Protein AF-A0A960QSA9-F1 (afdb_monomer_lite)

Foldseek 3Di:
DPPPLDDPLCVCVVPVDQKDALVRSCVVVVDDSVVVCVSVVVCVVVVQWDAPPVRRMIGGDPVVVVVVVVVVVVVD

Secondary structure (DSSP, 8-state):
-------GGGHHHHS--SEEEHHHHHHHHT--HHHHHHHHHHHHHTTSEEEETTTTEEEE-HHHHHHHHHHHHHT-

Radius of gyration: 12.11 Å; chains: 1; bounding box: 24×31×34 Å

pLDDT: mean 74.69, std 12.39, range [39.62, 87.5]

Structure (mmCIF, N/CA/C/O backbone):
data_AF-A0A960QSA9-F1
#
_entry.id   AF-A0A960QSA9-F1
#
loop_
_atom_site.group_PDB
_atom_site.id
_atom_site.type_symbol
_atom_site.label_atom_id
_atom_site.label_alt_id
_atom_site.label_comp_id
_atom_site.label_asym_id
_atom_site.label_entity_id
_atom_site.label_seq_id
_atom_site.pdbx_PDB_ins_code
_atom_site.Cartn_x
_atom_site.Cartn_y
_atom_site.Cartn_z
_atom_site.occupancy
_atom_site.B_iso_or_equiv
_atom_site.auth_seq_id
_atom_site.auth_comp_id
_atom_site.auth_asym_id
_atom_site.auth_atom_id
_atom_site.pdbx_PDB_model_num
ATOM 1 N N . MET A 1 1 ? -5.763 -20.517 -5.740 1.00 39.62 1 MET A N 1
ATOM 2 C CA . MET A 1 1 ? -6.067 -19.086 -5.932 1.00 39.62 1 MET A CA 1
ATOM 3 C C . MET A 1 1 ? -4.726 -18.448 -6.184 1.00 39.62 1 MET A C 1
ATOM 5 O O . MET A 1 1 ? -3.844 -18.708 -5.381 1.00 39.62 1 MET A O 1
ATOM 9 N N . SER A 1 2 ? -4.510 -17.814 -7.338 1.00 42.31 2 SER A N 1
ATOM 10 C CA . SER A 1 2 ? -3.222 -17.168 -7.595 1.00 42.31 2 SER A CA 1
ATOM 11 C C . SER A 1 2 ? -2.959 -16.183 -6.470 1.00 42.31 2 SER A C 1
ATOM 13 O O . SER A 1 2 ? -3.877 -15.450 -6.095 1.00 42.31 2 SER A O 1
ATOM 15 N N . ASP A 1 3 ? -1.740 -16.207 -5.947 1.00 40.22 3 ASP A N 1
ATOM 16 C CA . ASP A 1 3 ? -1.175 -15.191 -5.074 1.00 40.22 3 ASP A CA 1
ATOM 17 C C . ASP A 1 3 ? -1.160 -13.859 -5.840 1.00 40.22 3 ASP A C 1
ATOM 19 O O . ASP A 1 3 ? -0.121 -13.394 -6.300 1.00 40.22 3 ASP A O 1
ATOM 23 N N . GLU A 1 4 ? -2.334 -13.265 -6.081 1.00 45.53 4 GLU A N 1
ATOM 24 C CA . GLU A 1 4 ? -2.424 -11.853 -6.406 1.00 45.53 4 GLU A CA 1
ATOM 25 C C . GLU A 1 4 ? -1.929 -11.157 -5.155 1.00 45.53 4 GLU A C 1
ATOM 27 O O . GLU A 1 4 ? -2.692 -10.893 -4.226 1.00 45.53 4 GLU A O 1
ATOM 32 N N . THR A 1 5 ? -0.614 -10.950 -5.114 1.00 49.69 5 THR A N 1
ATOM 33 C CA . THR A 1 5 ? 0.041 -10.094 -4.151 1.00 49.69 5 THR A CA 1
ATOM 34 C C . THR A 1 5 ? -0.789 -8.826 -4.114 1.00 49.69 5 THR A C 1
ATOM 36 O O . THR A 1 5 ? -1.005 -8.140 -5.118 1.00 49.69 5 THR A O 1
ATOM 39 N N . PHE A 1 6 ? -1.436 -8.652 -2.978 1.00 52.84 6 PHE A N 1
ATOM 40 C CA . PHE A 1 6 ? -2.484 -7.686 -2.807 1.00 52.84 6 PHE A CA 1
ATOM 41 C C . PHE A 1 6 ? -1.815 -6.328 -2.715 1.00 52.84 6 PHE A C 1
ATOM 43 O O . PHE A 1 6 ? -1.272 -5.952 -1.684 1.00 52.84 6 PHE A O 1
ATOM 50 N N . TYR A 1 7 ? -1.774 -5.632 -3.839 1.00 60.06 7 TYR A N 1
ATOM 51 C CA . TYR A 1 7 ? -1.018 -4.405 -3.941 1.00 60.06 7 TYR A CA 1
ATOM 52 C C . TYR A 1 7 ? -1.936 -3.209 -3.740 1.00 60.06 7 TYR A C 1
ATOM 54 O O . TYR A 1 7 ? -2.657 -2.794 -4.654 1.00 60.06 7 TYR A O 1
ATOM 62 N N . LEU A 1 8 ? -1.887 -2.648 -2.533 1.00 60.53 8 LEU A N 1
ATOM 63 C CA . LEU A 1 8 ? -2.571 -1.417 -2.141 1.00 60.53 8 LEU A CA 1
ATOM 64 C C . LEU A 1 8 ? -2.326 -0.261 -3.112 1.00 60.53 8 LEU A C 1
ATOM 66 O O . LEU A 1 8 ? -3.217 0.558 -3.339 1.00 60.53 8 LEU A O 1
ATOM 70 N N . TYR A 1 9 ? -1.166 -0.248 -3.775 1.00 62.91 9 TYR A N 1
ATOM 71 C CA . TYR A 1 9 ? -0.863 0.736 -4.804 1.00 62.91 9 TYR A CA 1
ATOM 72 C C . TYR A 1 9 ? -1.872 0.742 -5.974 1.00 62.91 9 TYR A C 1
ATOM 74 O O . TYR A 1 9 ? -1.964 1.728 -6.704 1.00 62.91 9 TYR A O 1
ATOM 82 N N . ARG A 1 10 ? -2.641 -0.341 -6.202 1.00 63.53 10 ARG A N 1
ATOM 83 C CA . ARG A 1 10 ? -3.656 -0.404 -7.273 1.00 63.53 10 ARG A CA 1
ATOM 84 C C . ARG A 1 10 ? -4.821 0.559 -7.024 1.00 63.53 10 ARG A C 1
ATOM 86 O O . ARG A 1 10 ? -5.519 0.901 -7.979 1.00 63.53 10 ARG A O 1
ATOM 93 N N . LEU A 1 11 ? -5.010 1.040 -5.793 1.00 68.19 11 LEU A N 1
ATOM 94 C CA . LEU A 1 11 ? -5.937 2.139 -5.511 1.00 68.19 11 LEU A CA 1
ATOM 95 C C . LEU A 1 11 ? -5.560 3.403 -6.290 1.00 68.19 11 LEU A C 1
ATOM 97 O O . LEU A 1 11 ? -6.434 4.009 -6.907 1.00 68.19 11 LEU A O 1
ATOM 101 N N . PHE A 1 12 ? -4.263 3.717 -6.379 1.00 65.00 12 PHE A N 1
ATOM 102 C CA . PHE A 1 12 ? -3.756 4.845 -7.168 1.00 65.00 12 PHE A CA 1
ATOM 103 C C . PHE A 1 12 ? -3.945 4.658 -8.688 1.00 65.00 12 PHE A C 1
ATOM 105 O O . PHE A 1 12 ? -3.883 5.626 -9.445 1.00 65.00 12 PHE A O 1
ATOM 112 N N . LEU A 1 13 ? -4.172 3.423 -9.163 1.00 63.47 13 LEU A N 1
ATOM 113 C CA . LEU A 1 13 ? -4.485 3.143 -10.572 1.00 63.47 13 LEU A CA 1
ATOM 114 C C . LEU A 1 13 ? -5.975 3.264 -10.892 1.00 63.47 13 LEU A C 1
ATOM 116 O O . LEU A 1 13 ? -6.319 3.704 -11.990 1.00 63.47 13 LEU A O 1
ATOM 120 N N . LYS A 1 14 ? -6.851 2.808 -9.986 1.00 63.06 14 LYS A N 1
ATOM 121 C CA . LYS A 1 14 ? -8.308 2.829 -10.202 1.00 63.06 14 LYS A CA 1
ATOM 122 C C . LYS A 1 14 ? -8.871 4.244 -10.143 1.00 63.06 14 LYS A C 1
ATOM 124 O O . LYS A 1 14 ? -9.759 4.567 -10.926 1.00 63.06 14 LYS A O 1
ATOM 129 N N . GLU A 1 15 ? -8.330 5.076 -9.262 1.00 63.66 15 GLU A N 1
ATOM 130 C CA . GLU A 1 15 ? -8.618 6.503 -9.206 1.00 63.66 15 GLU A CA 1
ATOM 131 C C . GLU A 1 15 ? -7.277 7.243 -9.194 1.00 63.66 15 GLU A C 1
ATOM 133 O O . GLU A 1 15 ? -6.451 6.931 -8.338 1.00 63.66 15 GLU A O 1
ATOM 138 N N . PRO A 1 16 ? -7.018 8.189 -10.122 1.00 63.62 16 PRO A N 1
ATOM 139 C CA . PRO A 1 16 ? -5.756 8.920 -10.188 1.00 63.62 16 PRO A CA 1
ATOM 140 C C . PRO A 1 16 ? -5.652 9.886 -9.005 1.00 63.62 16 PRO A C 1
ATOM 142 O O . PRO A 1 16 ? -5.888 11.088 -9.109 1.00 63.62 16 PRO A O 1
ATOM 145 N N . LYS A 1 17 ? -5.328 9.319 -7.852 1.00 68.75 17 LYS A N 1
ATOM 146 C CA . LYS A 1 17 ? -5.046 9.990 -6.596 1.00 68.75 17 LYS A CA 1
ATOM 147 C C . LYS A 1 17 ? -3.577 9.746 -6.282 1.00 68.75 17 LYS A C 1
ATOM 149 O O . LYS A 1 17 ? -3.000 8.753 -6.711 1.00 68.75 17 LYS A O 1
ATOM 154 N N . VAL A 1 18 ? -2.967 10.662 -5.543 1.00 71.19 18 VAL A N 1
ATOM 155 C CA . VAL A 1 18 ? -1.603 10.493 -5.010 1.00 71.19 18 VAL A CA 1
ATOM 156 C C . VAL A 1 18 ? -1.615 10.185 -3.515 1.00 71.19 18 VAL A C 1
ATOM 158 O O . VAL A 1 18 ? -0.562 9.918 -2.945 1.00 71.19 18 VAL A O 1
ATOM 161 N N . THR A 1 19 ? -2.807 10.192 -2.907 1.00 83.12 19 THR A N 1
ATOM 162 C CA . THR A 1 19 ? -3.055 9.960 -1.483 1.00 83.12 19 THR A CA 1
ATOM 163 C C . THR A 1 19 ? -4.212 8.990 -1.268 1.00 83.12 19 THR A C 1
ATOM 165 O O . THR A 1 19 ? -5.201 9.070 -2.000 1.00 83.12 19 THR A O 1
ATOM 168 N N . VAL A 1 20 ? -4.114 8.139 -0.247 1.00 83.12 20 VAL A N 1
ATOM 169 C CA . VAL A 1 20 ? -5.215 7.297 0.258 1.00 83.12 20 VAL A CA 1
ATOM 170 C C . VAL A 1 20 ? -5.195 7.249 1.786 1.00 83.12 20 VAL A C 1
ATOM 172 O O . VAL A 1 20 ? -4.122 7.348 2.380 1.00 83.12 20 VAL A O 1
ATOM 175 N N . THR A 1 21 ? -6.349 7.091 2.431 1.00 85.69 21 THR A N 1
ATOM 176 C CA . THR A 1 21 ? -6.450 6.912 3.894 1.00 85.69 21 THR A CA 1
ATOM 177 C C . THR A 1 21 ? -6.715 5.461 4.289 1.00 85.69 21 THR A C 1
ATOM 179 O O . THR A 1 21 ? -7.194 4.662 3.482 1.00 85.69 21 THR A O 1
ATOM 182 N N . ASP A 1 22 ? -6.462 5.121 5.557 1.00 82.31 22 ASP A N 1
ATOM 183 C CA . ASP A 1 22 ? -6.824 3.811 6.122 1.00 82.31 22 ASP A CA 1
ATOM 184 C C . ASP A 1 22 ? -8.305 3.450 5.890 1.00 82.31 22 ASP A C 1
ATOM 186 O O . ASP A 1 22 ? -8.634 2.302 5.584 1.00 82.31 22 ASP A O 1
ATOM 190 N N . GLU A 1 23 ? -9.202 4.431 6.023 1.00 82.19 23 GLU A N 1
ATOM 191 C CA . GLU A 1 23 ? -10.643 4.245 5.840 1.00 82.19 23 GLU A CA 1
ATOM 192 C C . GLU A 1 23 ? -10.993 3.949 4.377 1.00 82.19 23 GLU A C 1
ATOM 194 O O . GLU A 1 23 ? -11.750 3.019 4.097 1.00 82.19 23 GLU A O 1
ATOM 199 N N . GLU A 1 24 ? -10.414 4.694 3.429 1.00 81.00 24 GLU A N 1
ATOM 200 C CA . GLU A 1 24 ? -10.610 4.445 1.996 1.00 81.00 24 GLU A CA 1
ATOM 201 C C . GLU A 1 24 ? -10.146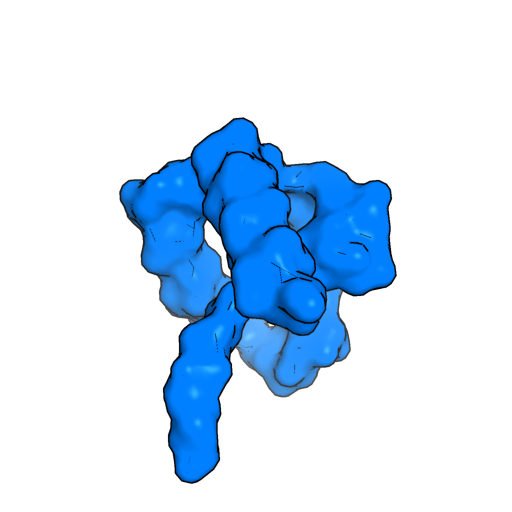 3.037 1.614 1.00 81.00 24 GLU A C 1
ATOM 203 O O . GLU A 1 24 ? -10.851 2.313 0.908 1.00 81.00 24 GLU A O 1
ATOM 208 N N . ILE A 1 25 ? -8.989 2.620 2.129 1.00 80.38 25 ILE A N 1
ATOM 209 C CA . ILE A 1 25 ? -8.451 1.282 1.899 1.00 80.38 25 ILE A CA 1
ATOM 210 C C . ILE A 1 25 ? -9.392 0.222 2.480 1.00 80.38 25 ILE A C 1
ATOM 212 O O . ILE A 1 25 ? -9.788 -0.709 1.772 1.00 80.38 25 ILE A O 1
ATOM 216 N N . GLY A 1 26 ? -9.757 0.351 3.758 1.00 78.56 26 GLY A N 1
ATOM 217 C CA . GLY A 1 26 ? -10.641 -0.596 4.434 1.00 78.56 26 GLY A CA 1
ATOM 218 C C . GLY A 1 26 ? -11.972 -0.756 3.698 1.00 78.56 26 GLY A C 1
ATOM 219 O O . GLY A 1 26 ? -12.435 -1.880 3.503 1.00 78.56 26 GLY A O 1
ATOM 220 N N . ASN A 1 27 ? -12.533 0.348 3.200 1.00 80.81 27 ASN A N 1
ATOM 221 C CA . ASN A 1 27 ? -13.787 0.365 2.450 1.00 80.81 27 ASN A CA 1
ATOM 222 C C . ASN A 1 27 ? -13.683 -0.305 1.075 1.00 80.81 27 ASN A C 1
ATOM 224 O O . ASN A 1 27 ? -14.574 -1.068 0.704 1.00 80.81 27 ASN A O 1
ATOM 228 N N . VAL A 1 28 ? -12.613 -0.055 0.312 1.00 77.75 28 VAL A N 1
ATOM 229 C CA . VAL A 1 28 ? -12.452 -0.663 -1.024 1.00 77.75 28 VAL A CA 1
ATOM 230 C C . VAL A 1 28 ? -12.266 -2.174 -0.931 1.00 77.75 28 VAL A C 1
ATOM 232 O O . VAL A 1 28 ? -12.726 -2.918 -1.800 1.00 77.75 28 VAL A O 1
ATOM 235 N N . TYR A 1 29 ? -11.597 -2.629 0.121 1.00 74.38 29 TYR A N 1
ATOM 236 C CA . TYR A 1 29 ? -11.177 -4.015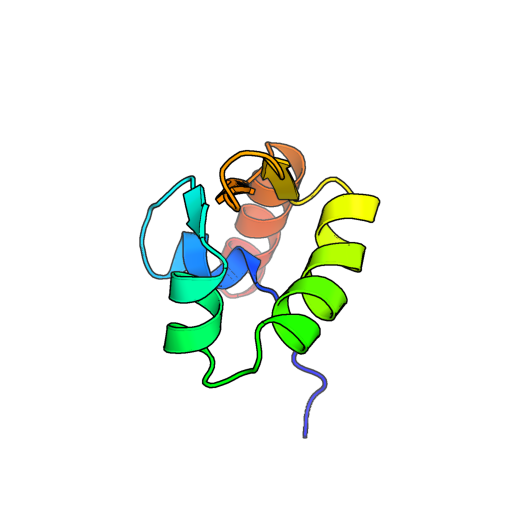 0.242 1.00 74.38 29 TYR A CA 1
ATOM 237 C C . TYR A 1 29 ? -11.993 -4.843 1.237 1.00 74.38 29 TYR A C 1
ATOM 239 O O . TYR A 1 29 ? -11.834 -6.062 1.282 1.00 74.38 29 TYR A O 1
ATOM 247 N N . GLY A 1 30 ? -12.873 -4.214 2.018 1.00 81.44 30 GLY A N 1
ATOM 248 C CA . GLY A 1 30 ? -13.667 -4.887 3.047 1.00 81.44 30 GLY A CA 1
ATOM 249 C C . GLY A 1 30 ? -12.806 -5.537 4.135 1.00 81.44 30 GLY A C 1
ATOM 250 O O . GLY A 1 30 ? -13.169 -6.594 4.653 1.00 81.44 30 GLY A O 1
ATOM 251 N N . ILE A 1 31 ? -11.647 -4.949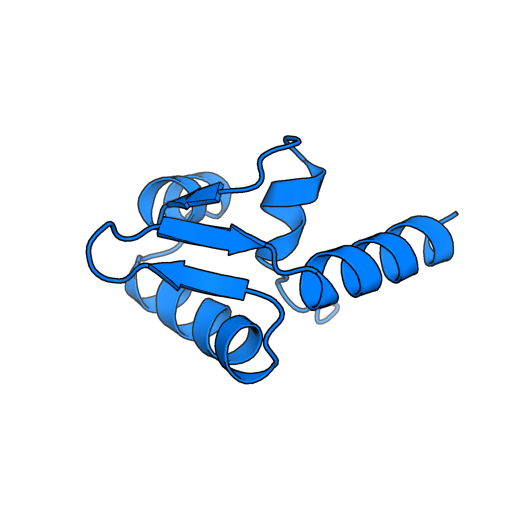 4.448 1.00 81.94 31 ILE A N 1
ATOM 252 C CA . ILE A 1 31 ? -10.690 -5.468 5.436 1.00 81.94 31 ILE A CA 1
ATOM 253 C C . ILE A 1 31 ? -10.611 -4.564 6.667 1.00 81.94 31 ILE A C 1
ATOM 255 O O . ILE A 1 31 ? -10.923 -3.377 6.611 1.00 81.94 31 ILE A O 1
ATOM 259 N N . SER A 1 32 ? -10.186 -5.141 7.793 1.00 83.25 32 SER A N 1
ATOM 260 C CA . SER A 1 32 ? -9.940 -4.388 9.022 1.00 83.25 32 SER A CA 1
ATOM 261 C C . SER A 1 32 ? -8.721 -3.475 8.886 1.00 83.25 32 SER A C 1
ATOM 263 O O . SER A 1 32 ? -7.781 -3.780 8.153 1.00 83.25 32 SER A O 1
ATOM 265 N N . LEU A 1 33 ? -8.706 -2.395 9.670 1.00 80.31 33 LEU A N 1
ATOM 266 C CA . LEU A 1 33 ? -7.582 -1.456 9.763 1.00 80.31 33 LEU A CA 1
ATOM 267 C C . LEU A 1 33 ? -6.251 -2.158 10.087 1.00 80.31 33 LEU A C 1
ATOM 269 O O . LEU A 1 33 ? -5.211 -1.838 9.531 1.00 80.31 33 LEU A O 1
ATOM 273 N N . GLU A 1 34 ? -6.290 -3.167 10.955 1.00 82.94 34 GLU A N 1
ATOM 274 C CA . GLU A 1 34 ? -5.109 -3.946 11.339 1.00 82.94 34 GLU A CA 1
ATOM 275 C C . GLU A 1 34 ? -4.500 -4.694 10.141 1.00 82.94 34 GLU A C 1
ATOM 277 O O . GLU A 1 34 ? -3.286 -4.684 9.952 1.00 82.94 34 GLU A O 1
ATOM 282 N N . LYS A 1 35 ? -5.349 -5.241 9.258 1.00 80.75 35 LYS A N 1
ATOM 283 C CA . LYS A 1 35 ? -4.907 -5.848 7.994 1.00 80.75 35 LYS A CA 1
ATOM 284 C C . LYS A 1 35 ? -4.372 -4.820 7.005 1.00 80.75 35 LYS A C 1
ATOM 286 O O . LYS A 1 35 ? -3.433 -5.121 6.279 1.00 80.75 35 LYS A O 1
ATOM 291 N N . VAL A 1 36 ? -4.949 -3.617 6.967 1.00 79.94 36 VAL A N 1
ATOM 292 C CA . VAL A 1 36 ? -4.427 -2.518 6.139 1.00 79.94 36 VAL A CA 1
ATOM 293 C C . VAL A 1 36 ? -2.980 -2.208 6.522 1.00 79.94 36 VAL A C 1
ATOM 295 O O . VAL A 1 36 ? -2.115 -2.161 5.650 1.00 79.94 36 VAL A O 1
ATOM 298 N N . GLN A 1 37 ? -2.708 -2.077 7.820 1.00 79.56 37 GLN A N 1
ATOM 299 C CA . GLN A 1 37 ? -1.370 -1.795 8.345 1.00 79.56 37 GLN A CA 1
ATOM 300 C C . GLN A 1 37 ? -0.374 -2.925 8.043 1.00 79.56 37 GLN A C 1
ATOM 302 O O . GLN A 1 37 ? 0.759 -2.651 7.652 1.00 79.56 37 GLN A O 1
ATOM 307 N N . GLU A 1 38 ? -0.794 -4.188 8.174 1.00 82.06 38 GLU A N 1
ATOM 308 C CA . GLU A 1 38 ? 0.042 -5.351 7.845 1.00 82.06 38 GLU A CA 1
ATOM 309 C C . GLU A 1 38 ? 0.451 -5.361 6.364 1.00 82.06 38 GLU A C 1
ATOM 311 O O . GLU A 1 38 ? 1.622 -5.561 6.045 1.00 82.06 38 GLU A O 1
ATOM 316 N N . TYR A 1 39 ? -0.485 -5.080 5.453 1.00 76.50 39 TYR A N 1
ATOM 317 C CA . TYR A 1 39 ? -0.188 -5.047 4.021 1.00 76.50 39 TYR A CA 1
ATOM 318 C C . TYR A 1 39 ? 0.643 -3.830 3.607 1.00 76.50 39 TYR A C 1
ATOM 320 O O . TYR A 1 39 ? 1.527 -3.947 2.759 1.00 76.50 39 TYR A O 1
ATOM 328 N N . LEU A 1 40 ? 0.404 -2.672 4.225 1.00 80.12 40 LEU A N 1
ATOM 329 C CA . LEU A 1 40 ? 1.178 -1.462 3.959 1.00 80.12 40 LEU A CA 1
ATOM 330 C C . LEU A 1 40 ? 2.607 -1.536 4.495 1.00 80.12 40 LEU A C 1
ATOM 332 O O . LEU A 1 40 ? 3.476 -0.844 3.971 1.00 80.12 40 LEU A O 1
ATOM 336 N N . ALA A 1 41 ? 2.880 -2.363 5.507 1.00 83.12 41 ALA A N 1
ATOM 337 C CA . ALA A 1 41 ? 4.210 -2.473 6.098 1.00 83.12 41 ALA A CA 1
ATOM 338 C C . ALA A 1 41 ? 5.283 -2.824 5.055 1.00 83.12 41 ALA A C 1
ATOM 340 O O . ALA A 1 41 ? 6.329 -2.176 5.021 1.00 83.12 41 ALA A O 1
ATOM 341 N N . ALA A 1 42 ? 4.997 -3.777 4.162 1.00 80.31 42 ALA A N 1
ATOM 342 C CA . ALA A 1 42 ? 5.917 -4.176 3.098 1.00 80.31 42 ALA A CA 1
ATOM 343 C C . ALA A 1 42 ? 6.113 -3.065 2.049 1.00 80.31 42 ALA A C 1
ATOM 345 O O . ALA A 1 42 ? 7.236 -2.801 1.613 1.00 80.31 42 ALA A O 1
ATOM 346 N N . ASP A 1 43 ? 5.040 -2.369 1.668 1.00 81.94 43 ASP A N 1
ATOM 347 C CA . ASP A 1 43 ? 5.106 -1.263 0.704 1.00 81.94 43 ASP A CA 1
ATOM 348 C C . ASP A 1 43 ? 5.844 -0.038 1.282 1.00 81.94 43 ASP A C 1
ATOM 350 O O . ASP A 1 43 ? 6.530 0.681 0.552 1.00 81.94 43 ASP A O 1
ATOM 354 N N . ILE A 1 44 ? 5.756 0.189 2.596 1.00 85.00 44 ILE A N 1
ATOM 355 C CA . ILE A 1 44 ? 6.511 1.230 3.308 1.00 85.00 44 ILE A CA 1
ATOM 356 C C . ILE A 1 44 ? 7.990 0.843 3.421 1.00 85.00 44 ILE A C 1
ATOM 358 O O . ILE A 1 44 ? 8.860 1.663 3.134 1.00 85.00 44 ILE A O 1
ATOM 362 N N . GLU A 1 45 ? 8.290 -0.401 3.804 1.00 85.75 45 GLU A N 1
ATOM 363 C CA . GLU A 1 45 ? 9.665 -0.903 3.945 1.00 85.75 45 GLU A CA 1
ATOM 364 C C . GLU A 1 45 ? 10.431 -0.867 2.615 1.00 85.75 45 GLU A C 1
ATOM 366 O O . GLU A 1 45 ? 11.600 -0.486 2.567 1.00 85.75 45 GLU A O 1
ATOM 371 N N . THR A 1 46 ? 9.754 -1.201 1.517 1.00 82.44 46 THR A N 1
ATOM 372 C CA . THR A 1 46 ? 10.318 -1.160 0.158 1.00 82.44 46 THR A CA 1
ATOM 373 C C . THR A 1 46 ? 10.340 0.243 -0.455 1.00 82.44 46 THR A C 1
ATOM 375 O O . THR A 1 46 ? 10.863 0.430 -1.554 1.00 82.44 46 THR A O 1
ATOM 378 N N . GLY A 1 47 ? 9.789 1.242 0.241 1.00 85.06 47 GLY A N 1
ATOM 379 C CA . GLY A 1 47 ? 9.736 2.627 -0.217 1.00 85.06 47 GLY A CA 1
ATOM 380 C C . GLY A 1 47 ? 8.749 2.872 -1.358 1.00 85.06 47 GLY A C 1
ATOM 381 O O . GLY A 1 47 ? 8.829 3.918 -2.000 1.00 85.06 47 GLY A O 1
ATOM 382 N N . MET A 1 48 ? 7.822 1.949 -1.629 1.00 83.44 48 MET A N 1
ATOM 383 C CA . MET A 1 48 ? 6.743 2.140 -2.606 1.00 83.44 48 MET A CA 1
ATOM 384 C C . MET A 1 48 ? 5.699 3.150 -2.114 1.00 83.44 48 MET A C 1
ATOM 386 O O . MET A 1 48 ? 5.150 3.915 -2.911 1.00 83.44 48 MET A O 1
ATOM 390 N N . ILE A 1 49 ? 5.459 3.185 -0.803 1.00 86.06 49 ILE A N 1
ATOM 391 C CA . ILE A 1 49 ? 4.489 4.069 -0.157 1.00 86.06 49 ILE A CA 1
ATOM 392 C C . ILE A 1 49 ? 5.170 4.859 0.963 1.00 86.06 49 ILE A C 1
ATOM 394 O O . ILE A 1 49 ? 5.941 4.317 1.750 1.00 86.06 49 ILE A O 1
ATOM 398 N N . PHE A 1 50 ? 4.858 6.149 1.060 1.00 87.50 50 PHE A N 1
ATOM 399 C CA . PHE A 1 50 ? 5.218 6.981 2.203 1.00 87.50 50 PHE A CA 1
ATOM 400 C C . PHE A 1 50 ? 4.005 7.155 3.119 1.00 87.50 50 PHE A C 1
ATOM 402 O O . PHE A 1 50 ? 2.933 7.533 2.655 1.00 87.50 50 PHE A O 1
ATOM 409 N N . ALA A 1 51 ? 4.167 6.890 4.413 1.00 87.00 51 ALA A N 1
ATOM 410 C CA . ALA A 1 51 ? 3.093 7.009 5.394 1.00 87.00 51 ALA A CA 1
ATOM 411 C C . ALA A 1 51 ? 3.232 8.295 6.215 1.00 87.00 51 ALA A C 1
ATOM 413 O O . ALA A 1 51 ? 4.203 8.468 6.953 1.00 87.00 51 ALA A O 1
ATOM 414 N N . ASP A 1 52 ? 2.220 9.154 6.141 1.00 87.12 52 ASP A N 1
ATOM 415 C CA . ASP A 1 52 ? 1.981 10.213 7.112 1.00 87.12 52 ASP A CA 1
ATOM 416 C C . ASP A 1 52 ? 1.107 9.655 8.237 1.00 87.12 52 ASP A C 1
ATOM 418 O O . ASP A 1 52 ? -0.120 9.567 8.141 1.00 87.12 52 ASP A O 1
ATOM 422 N N . ARG A 1 53 ? 1.777 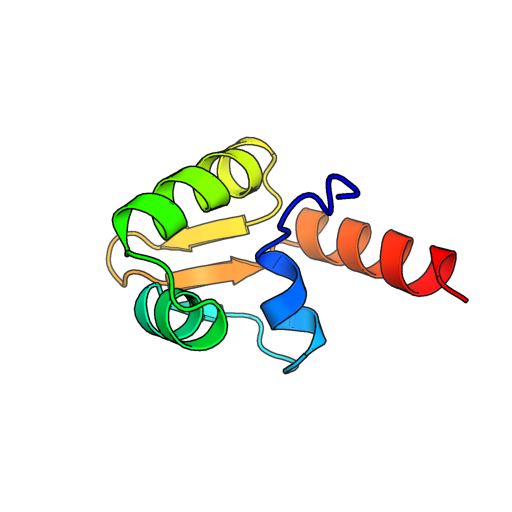9.234 9.311 1.00 81.25 53 ARG A N 1
ATOM 423 C CA . ARG A 1 53 ? 1.128 8.620 10.473 1.00 81.25 53 ARG A CA 1
ATOM 424 C C . ARG A 1 53 ? 0.344 9.621 11.317 1.00 81.25 53 ARG A C 1
ATOM 426 O O . ARG A 1 53 ? -0.53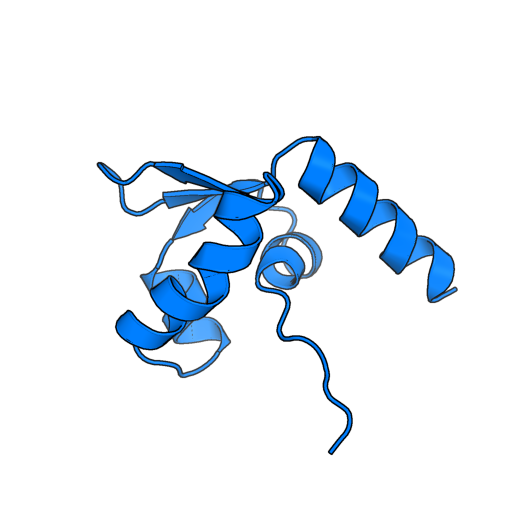3 9.193 12.057 1.00 81.25 53 ARG A O 1
ATOM 433 N N . GLU A 1 54 ? 0.644 10.917 11.221 1.00 83.81 54 GLU A N 1
ATOM 434 C CA . GLU A 1 54 ? -0.099 11.944 11.957 1.00 83.81 54 GLU A CA 1
ATOM 435 C C . GLU A 1 54 ? -1.495 12.132 11.357 1.00 83.81 54 GLU A C 1
ATOM 437 O O . GLU A 1 54 ? -2.465 12.303 12.092 1.00 83.81 54 GLU A O 1
ATOM 442 N N . ASN A 1 55 ? -1.604 12.017 10.029 1.00 80.38 55 ASN A N 1
ATOM 443 C CA . ASN A 1 55 ? -2.855 12.193 9.291 1.00 80.38 55 ASN A CA 1
ATOM 444 C C .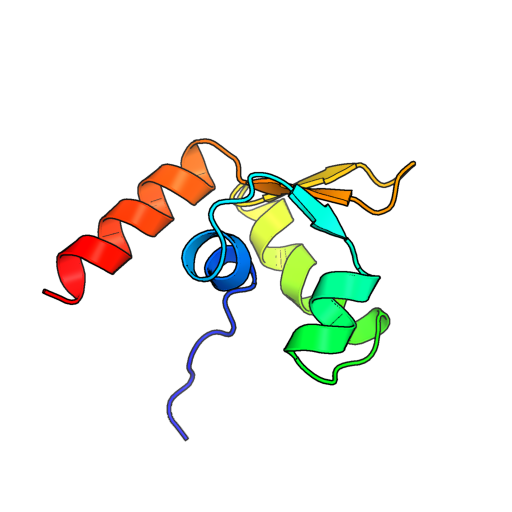 ASN A 1 55 ? -3.473 10.879 8.780 1.00 80.38 55 ASN A C 1
ATOM 446 O O . ASN A 1 55 ? -4.408 10.925 7.982 1.00 80.38 55 ASN A O 1
ATOM 450 N N . ALA A 1 56 ? -2.946 9.716 9.184 1.00 82.19 56 ALA A N 1
ATOM 451 C CA . ALA A 1 56 ? -3.371 8.391 8.702 1.00 82.19 56 ALA A CA 1
ATOM 452 C C . ALA A 1 56 ? -3.509 8.318 7.163 1.00 82.19 56 ALA A C 1
ATOM 454 O O . ALA A 1 56 ? -4.467 7.758 6.620 1.00 82.19 56 ALA A O 1
ATOM 455 N N . THR A 1 57 ? -2.564 8.953 6.465 1.00 85.38 57 THR A N 1
ATOM 456 C CA . THR A 1 57 ? -2.587 9.150 5.011 1.00 85.38 57 THR A CA 1
ATOM 457 C C . THR A 1 57 ? -1.343 8.542 4.374 1.00 85.38 57 THR A C 1
ATOM 459 O O . THR A 1 57 ? -0.235 8.661 4.896 1.00 85.38 57 THR A O 1
ATOM 462 N N . TYR A 1 58 ? -1.510 7.925 3.210 1.00 86.69 58 TYR A N 1
ATOM 463 C CA . TYR A 1 58 ? -0.454 7.244 2.470 1.00 86.69 58 TYR A CA 1
ATOM 464 C C . TYR A 1 58 ? -0.267 7.859 1.100 1.00 86.69 58 TYR A C 1
ATOM 466 O O . TYR A 1 58 ? -1.237 8.089 0.382 1.00 86.69 58 TYR A O 1
ATOM 474 N N . TYR A 1 59 ? 0.987 8.064 0.726 1.00 86.88 59 TYR A N 1
ATOM 475 C CA . TYR A 1 59 ? 1.388 8.701 -0.513 1.00 86.88 59 TYR A CA 1
ATOM 476 C C . TYR A 1 59 ? 2.120 7.706 -1.396 1.00 86.88 59 TYR A C 1
ATOM 478 O O . TYR A 1 59 ? 2.994 6.973 -0.928 1.00 86.88 59 TYR A O 1
ATOM 486 N N . LEU A 1 60 ? 1.809 7.716 -2.688 1.00 84.94 60 LEU A N 1
ATOM 487 C CA . LEU A 1 60 ? 2.593 6.967 -3.659 1.00 84.94 60 LEU A CA 1
ATOM 488 C C . LEU A 1 60 ? 3.953 7.649 -3.853 1.00 84.94 60 LEU A C 1
ATOM 490 O O . LEU A 1 60 ? 4.016 8.836 -4.176 1.00 84.94 60 LEU A O 1
ATOM 494 N N . SER A 1 61 ? 5.045 6.907 -3.668 1.00 85.69 61 SER A N 1
ATOM 495 C CA . SER A 1 61 ? 6.387 7.433 -3.924 1.00 85.69 61 SER A CA 1
ATOM 496 C C . SER A 1 61 ? 6.722 7.410 -5.420 1.00 85.69 61 SER A C 1
ATOM 498 O O . SER A 1 61 ? 6.047 6.759 -6.217 1.00 85.69 61 SER A O 1
ATOM 500 N N . VAL A 1 62 ? 7.817 8.068 -5.815 1.00 83.94 62 VAL A N 1
ATOM 501 C CA . VAL A 1 62 ? 8.346 7.964 -7.189 1.00 83.94 62 VAL A CA 1
ATOM 502 C C . VAL A 1 62 ? 8.715 6.514 -7.528 1.00 83.94 62 VAL A C 1
ATOM 504 O O . VAL A 1 62 ? 8.404 6.045 -8.616 1.00 83.94 62 VAL A O 1
ATOM 507 N N . VAL A 1 63 ? 9.295 5.776 -6.575 1.00 84.12 63 VAL A N 1
ATOM 508 C CA . VAL A 1 63 ? 9.629 4.351 -6.743 1.00 84.12 63 VAL A CA 1
ATOM 509 C C . VAL A 1 63 ? 8.361 3.520 -6.939 1.00 84.12 63 VAL A C 1
ATOM 511 O O . VAL A 1 63 ? 8.293 2.694 -7.848 1.00 84.12 63 VAL A O 1
ATOM 514 N N . GLY A 1 64 ? 7.335 3.772 -6.121 1.00 82.25 64 GLY A N 1
ATOM 515 C CA . GLY A 1 64 ? 6.033 3.125 -6.255 1.00 82.25 64 GLY A CA 1
ATOM 516 C C . GLY A 1 64 ? 5.373 3.439 -7.598 1.00 82.25 64 GLY A C 1
ATOM 517 O O . GLY A 1 64 ? 4.810 2.547 -8.227 1.00 82.25 64 GLY A O 1
ATOM 518 N N . PHE A 1 65 ? 5.486 4.682 -8.074 1.00 80.12 65 PHE A N 1
ATOM 519 C CA . PHE A 1 65 ? 4.967 5.108 -9.372 1.00 80.12 65 PHE A CA 1
ATOM 520 C C . PHE A 1 65 ? 5.686 4.436 -10.550 1.00 80.12 65 PHE A C 1
ATOM 522 O O . PHE A 1 65 ? 5.022 3.932 -11.456 1.00 80.12 65 PHE A O 1
ATOM 529 N N . ASP A 1 66 ? 7.017 4.375 -10.535 1.00 82.75 66 ASP A N 1
ATOM 530 C CA . ASP A 1 66 ? 7.800 3.715 -11.587 1.00 82.75 66 ASP A CA 1
ATOM 531 C C . ASP A 1 66 ? 7.509 2.210 -11.638 1.00 82.75 66 ASP A C 1
ATOM 533 O O . ASP A 1 66 ? 7.303 1.640 -12.716 1.00 82.75 66 ASP A O 1
ATOM 537 N N . HIS A 1 67 ? 7.402 1.567 -10.470 1.00 79.56 67 HIS A N 1
ATOM 538 C CA . HIS A 1 67 ? 6.988 0.170 -10.371 1.00 79.56 67 HIS A CA 1
ATOM 539 C C . HIS A 1 67 ? 5.587 -0.035 -10.965 1.00 79.56 67 HIS A C 1
ATOM 541 O O . HIS A 1 67 ? 5.372 -0.928 -11.789 1.00 79.56 67 HIS A O 1
ATOM 547 N N . LEU A 1 68 ? 4.653 0.852 -10.625 1.00 73.75 68 LEU A N 1
ATOM 548 C CA . LEU A 1 68 ? 3.288 0.856 -11.139 1.00 73.75 68 LEU A CA 1
ATOM 549 C C . LEU A 1 68 ? 3.210 0.973 -12.660 1.00 73.75 68 LEU A C 1
ATOM 551 O O . LEU A 1 68 ? 2.453 0.239 -13.303 1.00 73.75 68 LEU A O 1
ATOM 555 N N . GLN A 1 69 ? 3.997 1.879 -13.240 1.00 74.44 69 GLN A N 1
ATOM 556 C CA . GLN A 1 69 ? 4.112 1.997 -14.688 1.00 74.44 69 GLN A CA 1
ATOM 557 C C . GLN A 1 69 ? 4.622 0.674 -15.269 1.00 74.44 69 GLN A C 1
ATOM 559 O O . GLN A 1 69 ? 3.970 0.120 -16.152 1.00 74.44 69 GLN A O 1
ATOM 564 N N . SER A 1 70 ? 5.705 0.102 -14.733 1.00 77.31 70 SER A N 1
ATOM 565 C CA . SER A 1 70 ? 6.275 -1.148 -15.263 1.00 77.31 70 SER A CA 1
ATOM 566 C C . SER A 1 70 ? 5.253 -2.293 -15.362 1.00 77.31 70 SER A C 1
ATOM 568 O O . SER A 1 70 ? 5.213 -2.995 -16.370 1.00 77.31 70 SER A O 1
ATOM 570 N N . ILE A 1 71 ? 4.353 -2.423 -14.380 1.00 72.00 71 ILE A N 1
ATOM 571 C CA . ILE A 1 71 ? 3.300 -3.449 -14.368 1.00 72.00 71 ILE A CA 1
ATOM 572 C C . ILE A 1 71 ? 2.190 -3.135 -15.372 1.00 72.00 71 ILE A C 1
ATOM 574 O O . ILE A 1 71 ? 1.740 -4.025 -16.098 1.00 72.00 71 ILE A O 1
ATOM 578 N N . LYS A 1 72 ? 1.741 -1.874 -15.431 1.00 65.69 72 LYS A N 1
ATOM 579 C CA . LYS A 1 72 ? 0.692 -1.436 -16.364 1.00 65.69 72 LYS A CA 1
ATOM 580 C C . LYS A 1 72 ? 1.081 -1.722 -17.815 1.00 65.69 72 LYS A C 1
ATOM 582 O O . LYS A 1 72 ? 0.237 -2.156 -18.591 1.00 65.69 72 LYS A O 1
ATOM 587 N N . TRP A 1 73 ? 2.348 -1.502 -18.159 1.00 61.53 73 TRP A N 1
ATOM 588 C CA . TRP A 1 73 ? 2.878 -1.740 -19.502 1.00 61.53 73 TRP A CA 1
ATOM 589 C C . TRP A 1 73 ? 3.260 -3.204 -19.763 1.00 61.53 73 TRP A C 1
ATOM 591 O O . TRP A 1 73 ? 3.259 -3.610 -20.915 1.00 61.53 73 TRP A O 1
ATOM 601 N N . ALA A 1 74 ? 3.529 -4.010 -18.730 1.00 59.53 74 ALA A N 1
ATOM 602 C CA . ALA A 1 74 ? 3.732 -5.459 -18.869 1.00 59.53 74 ALA A CA 1
ATOM 603 C C . ALA A 1 74 ? 2.422 -6.252 -19.058 1.00 59.53 74 ALA A C 1
ATOM 605 O O . ALA A 1 74 ? 2.457 -7.427 -19.414 1.00 59.53 74 ALA A O 1
ATOM 606 N N . SER A 1 75 ? 1.276 -5.623 -18.783 1.00 56.06 75 SER A N 1
ATOM 607 C CA . SER A 1 75 ? -0.063 -6.221 -18.898 1.00 56.06 75 SER A CA 1
ATOM 608 C C . SER A 1 75 ? -0.761 -5.899 -20.234 1.00 56.06 75 SER A C 1
ATOM 610 O O . SER A 1 75 ? -1.935 -6.235 -20.400 1.00 56.06 75 SER A O 1
ATOM 612 N N . LEU A 1 76 ? -0.058 -5.216 -21.146 1.00 49.19 76 LEU A N 1
ATOM 613 C CA . LEU A 1 76 ? -0.460 -4.876 -22.518 1.00 49.19 76 LEU A CA 1
ATOM 614 C C . LEU A 1 76 ? 0.332 -5.726 -23.516 1.00 49.19 76 LEU A C 1
ATOM 616 O O . LEU A 1 76 ? -0.266 -6.090 -24.552 1.00 49.19 76 LEU A O 1
#

Sequence (76 aa):
MSDETFYLYRLFLKEPKVTVTDEEIGNVYGISLEKVQEYLAADIETGMIFADRENATYYLSVVGFDHLQSIKWASL